Protein AF-A0A957ERS5-F1 (afdb_monomer_lite)

Structure (mmCIF, N/CA/C/O backbone):
data_AF-A0A957ERS5-F1
#
_entry.id   AF-A0A957ERS5-F1
#
loop_
_atom_site.group_PDB
_atom_site.id
_atom_site.type_symbol
_atom_site.label_atom_id
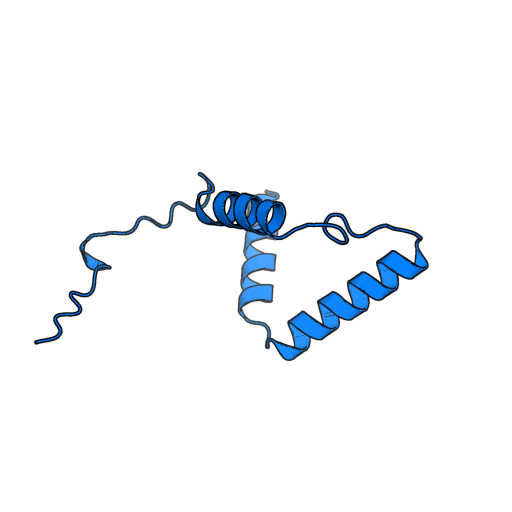_atom_site.label_alt_id
_atom_site.label_comp_id
_atom_site.label_asym_id
_atom_site.label_entity_id
_atom_site.label_seq_id
_atom_site.pdbx_PDB_ins_code
_atom_site.Cartn_x
_atom_site.Cartn_y
_atom_site.Cartn_z
_atom_site.occupancy
_atom_site.B_iso_or_equiv
_atom_site.auth_seq_id
_atom_site.au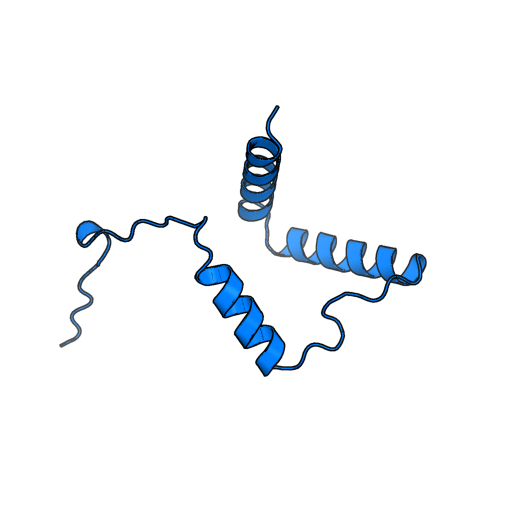th_comp_id
_atom_site.auth_asym_id
_atom_site.auth_atom_id
_atom_site.pdbx_PDB_model_num
ATOM 1 N N . MET A 1 1 ? 9.867 -6.521 24.367 1.00 47.31 1 MET A N 1
ATOM 2 C CA . MET A 1 1 ? 8.926 -5.538 23.793 1.00 47.31 1 MET A CA 1
ATOM 3 C C . MET A 1 1 ? 8.411 -6.124 22.499 1.00 47.3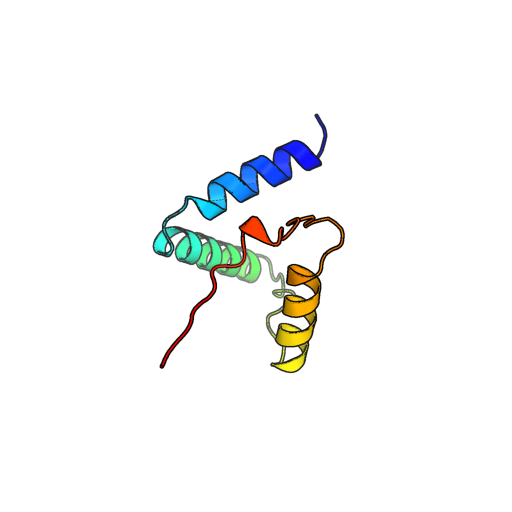1 1 MET A C 1
ATOM 5 O O . MET A 1 1 ? 9.192 -6.280 21.570 1.00 47.31 1 MET A O 1
ATOM 9 N N . SER A 1 2 ? 7.167 -6.593 22.498 1.00 47.41 2 SER A N 1
ATOM 10 C CA . SER A 1 2 ? 6.616 -7.367 21.386 1.00 47.41 2 SER A CA 1
ATOM 11 C C . SER A 1 2 ? 6.489 -6.484 20.146 1.00 47.41 2 SER A C 1
ATOM 13 O O . SER A 1 2 ? 6.031 -5.346 20.236 1.00 47.41 2 SER A O 1
ATOM 15 N N . THR A 1 3 ? 6.898 -7.001 18.992 1.00 58.12 3 THR A N 1
ATOM 16 C CA . THR A 1 3 ? 6.796 -6.354 17.669 1.00 58.12 3 THR A CA 1
ATOM 17 C C . THR A 1 3 ? 5.395 -5.786 17.393 1.00 58.12 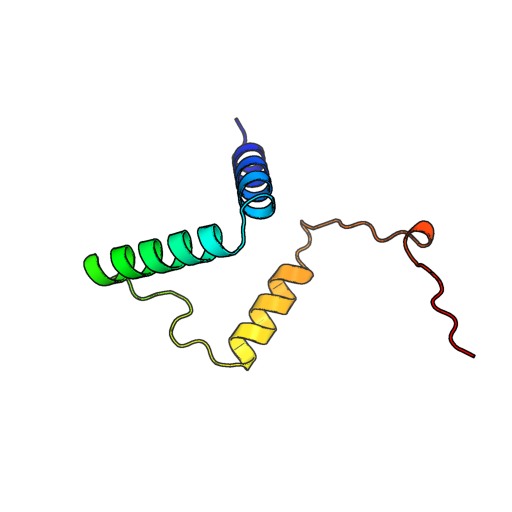3 THR A C 1
ATOM 19 O O . THR A 1 3 ? 5.261 -4.745 16.751 1.00 58.12 3 THR A O 1
ATOM 22 N N . THR A 1 4 ? 4.363 -6.405 17.971 1.00 62.03 4 THR A N 1
ATOM 23 C CA . THR A 1 4 ? 2.959 -5.975 17.965 1.00 62.03 4 THR A CA 1
ATOM 24 C C . THR A 1 4 ? 2.744 -4.577 18.559 1.00 62.03 4 THR A C 1
ATOM 26 O O . THR A 1 4 ? 1.975 -3.790 18.015 1.00 62.03 4 THR A O 1
ATOM 29 N N . THR A 1 5 ? 3.438 -4.223 19.647 1.00 72.25 5 THR A N 1
ATOM 30 C CA . THR A 1 5 ? 3.287 -2.913 20.309 1.00 72.25 5 THR A CA 1
ATOM 31 C C . THR A 1 5 ? 3.898 -1.792 19.471 1.00 72.25 5 THR A C 1
ATOM 33 O O . THR A 1 5 ? 3.313 -0.719 19.349 1.00 72.25 5 THR A O 1
ATOM 36 N N . PHE A 1 6 ? 5.046 -2.056 18.844 1.00 72.25 6 PHE A N 1
ATOM 37 C CA . PHE A 1 6 ? 5.716 -1.091 17.974 1.00 72.25 6 PHE A CA 1
ATOM 38 C C . PHE A 1 6 ? 4.919 -0.831 16.688 1.00 72.25 6 PHE A C 1
ATOM 40 O O . PHE A 1 6 ? 4.730 0.322 16.307 1.00 72.25 6 PHE A O 1
ATOM 47 N N . ARG A 1 7 ? 4.373 -1.889 16.066 1.00 71.19 7 ARG A N 1
ATOM 48 C CA . ARG A 1 7 ? 3.492 -1.766 14.894 1.00 71.19 7 ARG A CA 1
ATOM 49 C C . ARG A 1 7 ? 2.264 -0.903 15.198 1.00 71.19 7 ARG A C 1
ATOM 51 O O . ARG A 1 7 ? 2.006 0.040 14.460 1.00 71.19 7 ARG A O 1
ATOM 58 N N . LYS A 1 8 ? 1.562 -1.167 16.308 1.00 73.62 8 LYS A N 1
ATOM 59 C CA . LYS A 1 8 ? 0.385 -0.376 16.719 1.00 73.62 8 LYS A CA 1
ATOM 60 C C . LYS A 1 8 ? 0.725 1.097 16.964 1.00 73.62 8 LYS A C 1
ATOM 62 O O . LYS A 1 8 ? -0.055 1.980 16.623 1.00 73.62 8 LYS A O 1
ATOM 67 N N . GLN A 1 9 ? 1.896 1.375 17.536 1.00 77.25 9 GLN A N 1
ATOM 68 C CA . GLN A 1 9 ? 2.340 2.746 17.778 1.00 77.25 9 GLN A CA 1
ATOM 69 C C . GLN A 1 9 ? 2.655 3.496 16.476 1.00 77.25 9 GLN A C 1
ATOM 71 O O . GLN A 1 9 ? 2.322 4.674 16.371 1.00 77.25 9 GLN A O 1
ATOM 76 N N . LEU A 1 10 ? 3.265 2.827 15.494 1.00 78.69 10 LEU A N 1
ATOM 77 C CA . LEU A 1 10 ? 3.503 3.398 14.166 1.00 78.69 10 LEU A CA 1
ATOM 78 C C . LEU A 1 10 ? 2.199 3.651 13.413 1.00 78.69 10 LEU A C 1
ATOM 80 O O . LEU A 1 10 ? 2.041 4.720 12.838 1.00 78.69 10 LEU A O 1
ATOM 84 N N . GLN A 1 11 ? 1.264 2.703 13.462 1.00 77.69 11 GLN A N 1
ATOM 85 C CA . GLN A 1 11 ? -0.038 2.844 12.814 1.00 77.69 11 GLN A CA 1
ATOM 86 C C . GLN A 1 11 ? -0.788 4.061 13.359 1.00 77.69 11 GLN A C 1
ATOM 88 O O . GLN A 1 11 ? -1.119 4.960 12.600 1.00 77.69 11 GLN A O 1
ATOM 93 N N . LYS A 1 12 ? -0.865 4.194 14.690 1.00 79.88 12 LYS A N 1
ATOM 94 C CA . LYS A 1 12 ? -1.459 5.373 15.329 1.00 79.88 12 LYS A CA 1
ATOM 95 C C . LYS A 1 12 ? -0.781 6.686 14.926 1.00 79.88 12 LYS A C 1
ATOM 97 O O . LYS A 1 12 ? -1.444 7.711 14.862 1.00 79.88 12 LYS A O 1
ATOM 102 N N . GLN A 1 13 ? 0.535 6.684 14.707 1.00 80.31 13 GLN A N 1
ATOM 103 C CA . GLN A 1 13 ? 1.230 7.885 14.242 1.00 80.31 13 GLN A CA 1
ATOM 104 C C . GLN A 1 13 ? 0.828 8.222 12.809 1.00 80.31 13 GLN A C 1
ATOM 106 O O . GLN A 1 13 ? 0.478 9.369 12.560 1.00 80.31 13 GLN A O 1
ATOM 111 N N . ILE A 1 14 ? 0.812 7.233 11.911 1.00 80.81 14 ILE A N 1
ATOM 112 C CA . ILE A 1 14 ? 0.421 7.407 10.507 1.00 80.81 14 ILE A CA 1
ATOM 113 C C . ILE A 1 14 ? -1.025 7.900 10.398 1.00 80.81 14 ILE A C 1
ATOM 115 O O . ILE A 1 14 ? -1.261 8.877 9.698 1.00 80.81 14 ILE A O 1
ATOM 119 N N . ASP A 1 15 ? -1.954 7.315 11.157 1.00 80.19 15 ASP A N 1
ATOM 120 C CA . ASP A 1 15 ? -3.380 7.680 11.130 1.00 80.19 15 ASP A CA 1
ATOM 121 C C . ASP A 1 15 ? -3.644 9.125 11.589 1.00 80.19 15 ASP A C 1
ATOM 123 O O . ASP A 1 15 ? -4.689 9.702 11.299 1.00 80.19 15 ASP A O 1
ATOM 127 N N . THR A 1 16 ? -2.708 9.72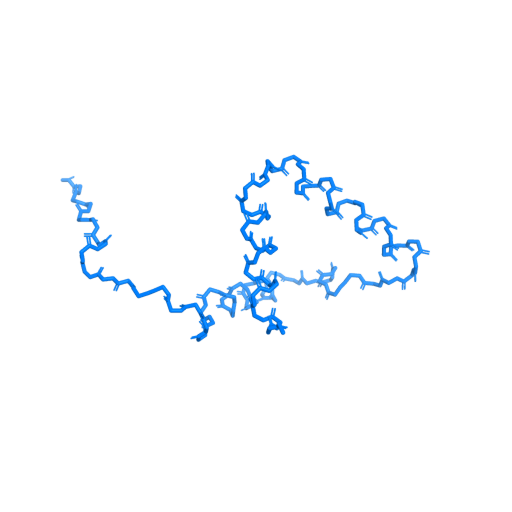0 12.335 1.00 85.69 16 THR A N 1
ATOM 128 C CA . THR A 1 16 ? -2.808 11.109 12.814 1.00 85.69 16 THR A CA 1
ATOM 129 C C . THR A 1 16 ? -2.061 12.117 11.945 1.00 85.69 16 THR A C 1
ATOM 131 O O . THR A 1 16 ? -2.122 13.317 12.225 1.00 85.69 16 THR A O 1
ATOM 134 N N . LEU A 1 17 ? -1.322 11.662 10.928 1.00 84.19 17 LEU A N 1
ATOM 135 C CA . LEU A 1 17 ? -0.587 12.559 10.044 1.00 84.19 17 LEU A CA 1
ATOM 136 C C . LEU A 1 17 ? -1.535 13.231 9.042 1.00 84.19 17 LEU A C 1
ATOM 138 O O . LEU A 1 17 ? -2.442 12.583 8.529 1.00 84.19 17 LEU A O 1
ATOM 142 N N . PRO A 1 18 ? -1.300 14.509 8.703 1.00 89.69 18 PRO A N 1
ATOM 143 C CA . PRO A 1 18 ? -1.959 15.133 7.563 1.00 89.69 18 PRO A CA 1
ATOM 144 C C . PRO A 1 18 ? -1.626 14.395 6.259 1.00 89.69 18 PRO A C 1
ATOM 146 O O . PRO A 1 18 ? -0.469 14.016 6.047 1.00 89.69 18 PRO A O 1
ATOM 149 N N . ASP A 1 19 ? -2.602 14.271 5.357 1.00 83.06 19 ASP A N 1
ATOM 150 C CA . ASP A 1 19 ? -2.450 13.591 4.058 1.00 83.06 19 ASP A CA 1
ATOM 151 C C . ASP A 1 19 ? -1.242 14.102 3.256 1.00 83.06 19 ASP A C 1
ATOM 153 O O . ASP A 1 19 ? -0.500 13.331 2.648 1.00 83.06 19 ASP A O 1
ATOM 157 N N . GLU A 1 20 ? -0.987 15.410 3.315 1.00 86.75 20 GLU A N 1
ATOM 158 C CA . GLU A 1 20 ? 0.158 16.063 2.673 1.00 86.75 20 GLU A CA 1
ATOM 159 C C . GLU A 1 20 ? 1.517 15.530 3.160 1.00 86.75 20 GLU A C 1
ATOM 161 O O . GLU A 1 20 ? 2.472 15.452 2.384 1.00 86.75 20 GLU A O 1
ATOM 166 N N . ILE A 1 21 ? 1.619 15.128 4.429 1.00 85.56 21 ILE A N 1
ATOM 167 C CA . ILE A 1 21 ? 2.835 14.536 4.996 1.00 85.56 21 ILE A CA 1
ATOM 168 C C . ILE A 1 21 ? 2.952 13.071 4.581 1.00 85.56 21 ILE A C 1
ATOM 170 O O . ILE A 1 21 ? 4.049 12.615 4.255 1.00 85.56 21 ILE A O 1
ATOM 174 N N . VAL A 1 22 ? 1.835 12.339 4.538 1.00 83.50 22 VAL A N 1
ATOM 175 C CA . VAL A 1 22 ? 1.801 10.950 4.051 1.00 83.50 22 VAL A CA 1
ATOM 176 C C . VAL A 1 22 ? 2.291 10.886 2.603 1.00 83.50 22 VAL A C 1
ATOM 178 O O . VAL A 1 22 ? 3.143 10.057 2.277 1.00 83.50 22 VAL A O 1
ATOM 181 N N . GLN A 1 23 ? 1.839 11.818 1.761 1.00 83.00 23 GLN A N 1
ATOM 182 C CA . GLN A 1 23 ? 2.303 11.938 0.382 1.00 83.00 23 GLN A CA 1
ATOM 183 C C . GLN A 1 23 ? 3.815 12.214 0.306 1.00 83.00 23 GLN A C 1
ATOM 185 O O . GLN A 1 23 ? 4.527 11.512 -0.408 1.00 83.00 23 GLN A O 1
ATOM 190 N N . GLN A 1 24 ? 4.338 13.161 1.094 1.00 86.94 24 GLN A N 1
ATOM 191 C CA . GLN A 1 24 ? 5.779 13.460 1.125 1.00 86.94 24 GLN A CA 1
ATOM 192 C C . GLN A 1 24 ? 6.630 12.258 1.563 1.00 86.94 24 GLN A C 1
ATOM 194 O O . GLN A 1 24 ? 7.721 12.037 1.031 1.00 86.94 24 GLN A O 1
ATOM 199 N N . ILE A 1 25 ? 6.144 11.462 2.520 1.00 87.25 25 ILE A N 1
ATOM 200 C CA . ILE A 1 25 ? 6.813 10.229 2.957 1.00 87.25 25 ILE A CA 1
ATOM 201 C C . ILE A 1 25 ? 6.819 9.189 1.829 1.00 87.25 25 ILE A C 1
ATOM 203 O O . ILE A 1 25 ? 7.848 8.539 1.608 1.00 87.25 25 ILE A O 1
ATOM 207 N N . ALA A 1 26 ? 5.707 9.037 1.105 1.00 85.94 26 ALA A N 1
ATOM 208 C CA . ALA A 1 26 ? 5.614 8.131 -0.036 1.00 85.94 26 ALA A CA 1
ATOM 209 C C . ALA A 1 26 ? 6.588 8.539 -1.154 1.00 85.94 26 ALA A C 1
ATOM 211 O O . ALA A 1 26 ? 7.378 7.708 -1.608 1.00 85.94 26 ALA A O 1
ATOM 212 N N . ASP A 1 27 ? 6.616 9.825 -1.513 1.00 87.69 27 ASP A N 1
ATOM 213 C CA . ASP A 1 27 ? 7.516 10.377 -2.531 1.00 87.69 27 ASP A CA 1
ATOM 214 C C . ASP A 1 27 ? 8.991 10.194 -2.144 1.00 87.69 27 ASP A C 1
ATOM 216 O O . ASP A 1 27 ? 9.814 9.748 -2.951 1.00 87.69 27 ASP A O 1
ATOM 220 N N . PHE A 1 28 ? 9.341 10.474 -0.884 1.00 88.56 28 PHE A N 1
ATOM 221 C CA . PHE A 1 28 ? 10.696 10.260 -0.377 1.00 88.56 28 PHE A CA 1
ATOM 222 C C . PHE A 1 28 ? 11.098 8.781 -0.404 1.00 88.56 28 PHE A C 1
ATOM 224 O O . PHE A 1 28 ? 12.227 8.440 -0.772 1.00 88.56 28 PHE A O 1
ATOM 231 N N . THR A 1 29 ? 10.180 7.888 -0.034 1.00 87.69 29 THR A N 1
ATOM 232 C CA . THR A 1 29 ? 10.421 6.442 -0.061 1.00 87.69 29 THR A CA 1
ATOM 233 C C . THR A 1 29 ? 10.655 5.972 -1.492 1.00 87.69 29 THR A C 1
ATOM 235 O O . THR A 1 29 ? 11.650 5.292 -1.746 1.00 87.69 29 THR A O 1
ATOM 238 N N . LEU A 1 30 ? 9.821 6.409 -2.438 1.00 86.19 30 LEU A N 1
ATOM 239 C CA . LEU A 1 30 ? 9.977 6.104 -3.858 1.00 86.19 30 LEU A CA 1
ATOM 240 C C . LEU A 1 30 ? 11.326 6.602 -4.396 1.00 86.19 30 LEU A C 1
ATOM 242 O O . LEU A 1 30 ? 12.043 5.852 -5.059 1.00 86.19 30 LEU A O 1
ATOM 246 N N . PHE A 1 31 ? 11.728 7.827 -4.043 1.00 90.25 31 PHE A N 1
ATOM 247 C CA . PHE A 1 31 ? 13.040 8.371 -4.396 1.00 90.25 31 PHE A CA 1
ATOM 248 C C . PHE A 1 31 ? 14.192 7.510 -3.856 1.00 90.25 31 PHE A C 1
ATOM 250 O O . PHE A 1 31 ? 15.137 7.187 -4.579 1.00 90.25 31 PHE A O 1
ATOM 257 N N . MET A 1 32 ? 14.121 7.108 -2.585 1.00 90.56 32 MET A N 1
ATOM 258 C CA . MET A 1 32 ? 15.138 6.261 -1.959 1.00 90.56 32 MET A CA 1
ATOM 259 C C . MET A 1 32 ? 15.200 4.863 -2.580 1.00 90.56 32 MET A C 1
ATOM 261 O O . MET A 1 32 ? 16.292 4.302 -2.689 1.00 90.56 32 MET A O 1
ATOM 265 N N . MET A 1 33 ? 14.057 4.311 -2.987 1.00 89.38 33 MET A N 1
ATOM 266 C CA . MET A 1 33 ? 13.969 3.034 -3.692 1.00 89.38 33 MET A CA 1
ATOM 267 C C . MET A 1 33 ? 14.614 3.126 -5.073 1.00 89.38 33 MET A C 1
ATOM 269 O O . MET A 1 33 ? 15.509 2.337 -5.364 1.00 89.38 33 MET A O 1
ATOM 273 N N . ALA A 1 34 ? 14.278 4.154 -5.857 1.00 87.62 34 ALA A N 1
ATOM 274 C CA . ALA A 1 34 ? 14.891 4.398 -7.161 1.00 87.62 34 ALA A CA 1
ATOM 275 C C . ALA A 1 34 ? 16.415 4.582 -7.053 1.00 87.62 34 ALA A C 1
ATOM 277 O O . ALA A 1 34 ? 17.177 3.973 -7.799 1.00 87.62 34 ALA A O 1
ATOM 278 N N . LYS A 1 35 ? 16.887 5.353 -6.062 1.00 92.75 35 LYS A N 1
ATOM 279 C CA . LYS A 1 35 ? 18.324 5.549 -5.801 1.00 92.75 35 LYS A CA 1
ATOM 280 C C . LYS A 1 35 ? 19.061 4.244 -5.471 1.00 92.75 35 LYS A C 1
ATOM 282 O O . LYS A 1 35 ? 20.269 4.157 -5.680 1.00 92.75 35 LYS A O 1
ATOM 287 N N . ARG A 1 36 ? 18.362 3.264 -4.898 1.00 92.25 36 ARG A N 1
ATOM 288 C CA . ARG A 1 36 ? 18.915 1.966 -4.488 1.00 92.25 36 ARG A CA 1
ATOM 289 C C . ARG A 1 36 ? 18.616 0.839 -5.474 1.00 92.25 36 ARG A C 1
ATOM 291 O O . ARG A 1 36 ? 18.929 -0.299 -5.147 1.00 92.25 36 ARG A O 1
ATOM 298 N N . ASP A 1 37 ? 18.032 1.150 -6.631 1.00 87.75 37 ASP A N 1
ATOM 299 C CA . ASP A 1 37 ? 17.588 0.164 -7.623 1.00 87.75 37 ASP A CA 1
ATOM 300 C C . ASP A 1 37 ? 16.625 -0.888 -7.031 1.00 87.75 37 ASP A C 1
ATOM 302 O O . ASP A 1 37 ? 16.649 -2.073 -7.355 1.00 87.75 37 ASP A O 1
ATOM 306 N N . ILE A 1 38 ? 15.782 -0.452 -6.089 1.00 87.31 38 ILE A N 1
ATOM 307 C CA . ILE A 1 38 ? 14.741 -1.285 -5.487 1.00 87.31 38 ILE A CA 1
ATOM 308 C C . ILE A 1 38 ? 13.458 -1.055 -6.275 1.00 87.31 38 ILE A C 1
ATOM 310 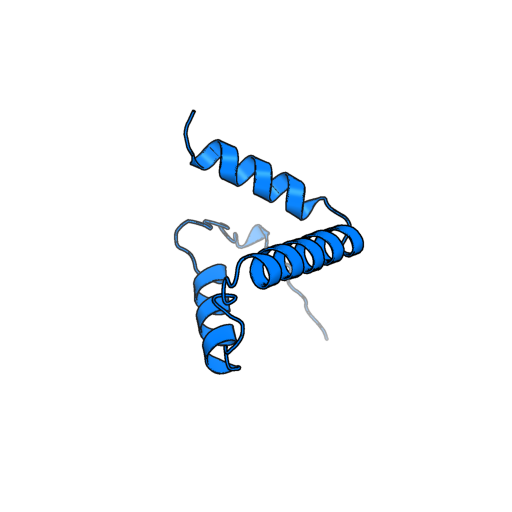O O . ILE A 1 38 ? 12.868 0.024 -6.213 1.00 87.31 38 ILE A O 1
ATOM 314 N N . THR A 1 39 ? 12.998 -2.088 -6.975 1.00 81.06 39 THR A N 1
ATOM 315 C CA . THR A 1 39 ? 11.702 -2.050 -7.659 1.00 81.06 39 THR A CA 1
ATOM 316 C C . THR A 1 39 ? 10.577 -2.012 -6.619 1.00 81.06 39 THR A C 1
ATOM 318 O O . THR A 1 39 ? 10.562 -2.859 -5.717 1.00 81.06 39 THR A O 1
ATOM 321 N N . PRO A 1 40 ? 9.631 -1.058 -6.695 1.00 78.50 40 PRO A N 1
ATOM 322 C CA . PRO A 1 40 ? 8.471 -1.066 -5.817 1.00 78.50 40 PRO A CA 1
ATOM 323 C C . PRO A 1 40 ? 7.654 -2.335 -6.037 1.00 78.50 40 PRO A C 1
ATOM 325 O O . PRO A 1 40 ? 7.288 -2.650 -7.165 1.00 78.50 40 PRO A O 1
ATOM 328 N N . LEU A 1 41 ? 7.348 -3.050 -4.950 1.00 74.94 41 LEU A N 1
ATOM 329 C CA . LEU A 1 41 ? 6.645 -4.343 -4.988 1.00 74.94 41 LEU A CA 1
ATOM 330 C C . LEU A 1 41 ? 5.314 -4.303 -5.751 1.00 74.94 41 LEU A C 1
ATOM 332 O O . LEU A 1 41 ? 4.878 -5.324 -6.274 1.00 74.94 41 LEU A O 1
ATOM 336 N N . TYR A 1 42 ? 4.688 -3.129 -5.804 1.00 80.44 42 TYR A N 1
ATOM 337 C CA . TYR A 1 42 ? 3.365 -2.914 -6.379 1.00 80.44 42 TYR A CA 1
ATOM 338 C C . TYR A 1 42 ? 3.391 -1.967 -7.589 1.00 80.44 42 TYR A C 1
ATOM 340 O O . TYR A 1 42 ? 2.347 -1.462 -7.990 1.00 80.44 42 TYR A O 1
ATOM 348 N N . ALA A 1 43 ? 4.574 -1.690 -8.161 1.00 76.88 43 ALA A N 1
ATOM 349 C CA . ALA A 1 43 ? 4.718 -0.762 -9.290 1.00 76.88 43 ALA A CA 1
ATOM 350 C C . ALA A 1 43 ? 3.922 -1.206 -10.527 1.00 76.88 43 ALA A C 1
ATOM 352 O O . ALA A 1 43 ? 3.310 -0.377 -11.193 1.00 76.88 43 ALA A O 1
ATOM 353 N N . ASP A 1 44 ? 3.900 -2.514 -10.789 1.00 83.00 44 ASP A N 1
ATOM 354 C CA . ASP A 1 44 ? 3.260 -3.107 -11.968 1.00 83.00 44 ASP A CA 1
ATOM 355 C C . ASP A 1 44 ? 1.886 -3.712 -11.658 1.00 83.00 44 ASP A C 1
ATOM 357 O O . ASP A 1 44 ? 1.342 -4.483 -12.450 1.00 83.00 44 ASP A O 1
ATOM 361 N N . TRP A 1 45 ? 1.327 -3.416 -10.481 1.00 88.75 45 TRP A N 1
ATOM 362 C CA . TRP A 1 45 ? 0.062 -4.009 -10.079 1.00 88.75 45 TRP A CA 1
ATOM 363 C C . TRP A 1 45 ? -1.096 -3.483 -10.917 1.00 88.75 45 TRP A C 1
ATOM 365 O O . TRP A 1 45 ? -1.390 -2.286 -10.950 1.00 88.75 45 TRP A O 1
ATOM 375 N N . GLY A 1 46 ? -1.782 -4.413 -11.577 1.00 87.00 46 GLY A N 1
ATOM 376 C CA . GLY A 1 46 ? -3.028 -4.148 -12.279 1.00 87.00 46 GLY A CA 1
ATOM 377 C C . GLY A 1 46 ? -4.211 -3.989 -11.322 1.00 87.00 46 GLY A C 1
ATOM 378 O O . GLY A 1 46 ? -4.124 -4.255 -10.124 1.00 87.00 46 GLY A O 1
ATOM 379 N N . HIS A 1 47 ? -5.360 -3.596 -11.871 1.00 86.00 47 HIS A N 1
ATOM 380 C CA . HIS A 1 47 ? -6.580 -3.364 -11.092 1.00 86.00 47 HIS A CA 1
ATOM 381 C C . HIS A 1 47 ? -7.005 -4.573 -10.240 1.00 86.00 47 HIS A C 1
ATOM 383 O O . HIS A 1 47 ? -7.343 -4.400 -9.074 1.00 86.00 47 HIS A O 1
ATOM 389 N N . SER A 1 48 ? -6.934 -5.789 -10.792 1.00 86.00 48 SER A N 1
ATOM 390 C CA . SER A 1 48 ? -7.299 -7.014 -10.069 1.00 86.00 48 SER A CA 1
ATOM 391 C C . SER A 1 48 ? -6.374 -7.294 -8.884 1.00 86.00 48 SER A C 1
ATOM 393 O O . SER A 1 48 ? -6.847 -7.664 -7.822 1.00 86.00 48 SER A O 1
ATOM 395 N N . GLN A 1 49 ? -5.069 -7.047 -9.026 1.00 86.56 49 GLN A N 1
ATOM 396 C CA . GLN A 1 49 ? -4.099 -7.262 -7.946 1.00 86.56 49 GLN A CA 1
ATOM 397 C C . GLN A 1 49 ? -4.297 -6.260 -6.807 1.00 86.56 49 GLN A C 1
ATOM 399 O O . GLN A 1 49 ? -4.226 -6.634 -5.639 1.00 86.56 49 GLN A O 1
ATOM 404 N N . TRP A 1 50 ? -4.605 -5.003 -7.140 1.00 87.06 50 TRP A N 1
ATOM 405 C CA . TRP A 1 50 ? -4.992 -4.009 -6.140 1.00 87.06 50 TRP A CA 1
ATOM 406 C C . TRP A 1 50 ? -6.288 -4.388 -5.430 1.00 87.06 50 TRP A C 1
ATOM 408 O O . TRP A 1 50 ? -6.351 -4.289 -4.208 1.00 87.06 50 TRP A O 1
ATOM 418 N N . GLN A 1 51 ? -7.296 -4.851 -6.173 1.00 83.69 51 GLN A N 1
ATOM 419 C CA . GLN A 1 51 ? -8.563 -5.297 -5.603 1.00 83.69 51 GLN A CA 1
ATOM 420 C C . GLN A 1 51 ? -8.361 -6.469 -4.634 1.00 83.69 51 GLN A C 1
ATOM 422 O O . GLN A 1 51 ? -8.815 -6.387 -3.494 1.00 83.69 51 GLN A O 1
ATOM 427 N N . ASP A 1 52 ? -7.653 -7.515 -5.059 1.00 84.31 52 ASP A N 1
ATOM 428 C CA . ASP A 1 52 ? -7.394 -8.704 -4.243 1.00 84.31 52 ASP A CA 1
ATOM 429 C C . ASP A 1 52 ? -6.623 -8.338 -2.969 1.00 84.31 52 ASP A C 1
ATOM 431 O O . ASP A 1 52 ? -7.034 -8.693 -1.865 1.00 84.31 52 ASP A O 1
ATOM 435 N N . PHE A 1 53 ? -5.567 -7.529 -3.090 1.00 83.44 53 PHE A N 1
ATOM 436 C CA . PHE A 1 53 ? -4.801 -7.072 -1.934 1.00 83.44 53 PHE A CA 1
ATOM 437 C C . PHE A 1 53 ? -5.626 -6.223 -0.969 1.00 83.44 53 PHE A C 1
ATOM 439 O O . PHE A 1 53 ? -5.500 -6.392 0.244 1.00 83.44 53 PHE A O 1
ATOM 446 N N . SER A 1 54 ? -6.457 -5.308 -1.479 1.00 79.44 54 SER A N 1
ATOM 447 C CA . SER A 1 54 ? -7.347 -4.497 -0.647 1.00 79.44 54 SER A CA 1
ATOM 448 C C . SER A 1 54 ? -8.323 -5.375 0.128 1.00 79.44 54 SER A C 1
ATOM 450 O O . SER A 1 54 ? -8.462 -5.184 1.334 1.00 79.44 54 SER A O 1
ATOM 452 N N . LEU A 1 55 ? -8.943 -6.367 -0.519 1.00 80.75 55 LEU A N 1
ATOM 453 C CA . LEU A 1 55 ? -9.813 -7.334 0.157 1.00 80.75 55 LEU A CA 1
ATOM 454 C C . LEU A 1 55 ? -9.037 -8.092 1.243 1.00 80.75 55 LEU A C 1
ATOM 456 O O . LEU A 1 55 ? -9.476 -8.149 2.388 1.00 80.75 55 LEU A O 1
ATOM 460 N N . GLU A 1 56 ? -7.837 -8.577 0.930 1.00 81.38 56 GLU A N 1
ATOM 461 C CA . GLU A 1 56 ? -6.961 -9.223 1.911 1.00 81.38 56 GLU A CA 1
ATOM 462 C C . GLU A 1 56 ? -6.501 -8.297 3.044 1.00 81.38 56 GLU A C 1
ATOM 464 O O . GLU A 1 56 ? -6.093 -8.811 4.079 1.00 81.38 56 GLU A O 1
ATOM 469 N N . GLN A 1 57 ? -6.505 -6.966 2.880 1.00 75.75 57 GLN A N 1
ATOM 470 C CA . GLN A 1 57 ? -6.229 -6.033 3.981 1.00 75.75 57 GLN A CA 1
ATOM 471 C C . GLN A 1 57 ? -7.462 -5.813 4.857 1.00 75.75 57 GLN A C 1
ATOM 473 O O . GLN A 1 57 ? -7.325 -5.787 6.073 1.00 75.75 57 GLN A O 1
ATOM 478 N N . PHE A 1 58 ? -8.640 -5.637 4.251 1.00 68.56 58 PHE A N 1
ATOM 479 C CA . PHE A 1 58 ? -9.880 -5.344 4.976 1.00 68.56 58 PHE A CA 1
ATOM 480 C C . PHE A 1 58 ? -10.426 -6.551 5.743 1.00 68.56 58 PHE A C 1
ATOM 482 O O . PHE A 1 58 ? -11.097 -6.372 6.752 1.00 68.56 58 PHE A O 1
ATOM 489 N N . PHE A 1 59 ? -10.140 -7.770 5.279 1.00 68.19 59 PHE A N 1
ATOM 490 C CA . PHE A 1 59 ? -10.631 -9.014 5.879 1.00 68.19 59 PHE A CA 1
ATOM 491 C C . PHE A 1 59 ? -9.533 -9.803 6.604 1.00 68.19 59 PHE A C 1
ATOM 493 O O . PHE A 1 59 ? -9.582 -11.032 6.663 1.00 68.19 59 PHE A O 1
ATOM 500 N N . ARG A 1 60 ? -8.511 -9.122 7.140 1.00 65.94 60 ARG A N 1
ATOM 501 C CA . ARG A 1 60 ? -7.482 -9.791 7.949 1.00 65.94 60 ARG A CA 1
ATOM 502 C C . ARG A 1 60 ? -8.083 -10.275 9.258 1.00 65.94 60 ARG A C 1
ATOM 504 O O . ARG A 1 60 ? -8.678 -9.491 9.982 1.00 65.94 60 ARG A O 1
ATOM 511 N N . GLU A 1 61 ? -7.822 -11.535 9.597 1.00 56.44 61 GLU A N 1
ATOM 512 C CA . GLU A 1 61 ? -8.257 -12.162 10.856 1.00 56.44 61 GLU A CA 1
ATOM 513 C C . GLU A 1 61 ? -7.745 -11.433 12.121 1.00 56.44 61 GLU A C 1
ATOM 515 O O . GLU A 1 61 ? -8.310 -11.616 13.191 1.00 56.44 61 GLU A O 1
ATOM 520 N N . ASP A 1 62 ? -6.709 -10.589 12.004 1.00 55.28 62 ASP A N 1
ATOM 521 C CA . ASP A 1 62 ? -6.163 -9.759 13.095 1.00 55.28 62 ASP A CA 1
ATOM 522 C C . ASP A 1 62 ? -6.886 -8.403 13.285 1.00 55.28 62 ASP A C 1
ATOM 524 O O . ASP A 1 62 ? -6.663 -7.740 14.302 1.00 55.28 62 ASP A O 1
ATOM 528 N N . ASP A 1 63 ? -7.721 -7.967 12.333 1.00 53.31 63 ASP A N 1
ATOM 529 C CA . ASP A 1 63 ? -8.613 -6.811 12.496 1.00 53.31 63 ASP A CA 1
ATOM 530 C C . ASP A 1 63 ? -9.972 -7.320 12.992 1.00 53.31 63 ASP A C 1
ATOM 532 O O . ASP A 1 63 ? -10.977 -7.325 12.281 1.00 53.31 63 ASP A O 1
ATOM 536 N N . GLU A 1 64 ? -10.004 -7.749 14.256 1.00 50.47 64 GLU A N 1
ATOM 537 C CA . GLU A 1 64 ? -11.236 -7.878 15.042 1.00 50.47 64 GLU A CA 1
ATOM 538 C C . GLU A 1 64 ? -11.847 -6.478 15.261 1.00 50.47 64 GLU A C 1
ATOM 540 O O . GLU A 1 64 ? -11.919 -5.963 16.377 1.00 50.47 64 GLU A O 1
ATOM 545 N N . VAL A 1 65 ? -12.275 -5.806 14.190 1.00 57.22 65 VAL A N 1
ATOM 546 C CA . VAL A 1 65 ? -13.301 -4.775 14.315 1.00 57.22 65 VAL A CA 1
ATOM 547 C C . VAL A 1 65 ? -14.597 -5.544 14.517 1.00 57.22 65 VAL A C 1
ATOM 549 O O . VAL A 1 65 ? -15.259 -5.964 13.569 1.00 57.22 65 VAL A O 1
ATOM 552 N N . GLU A 1 66 ? -14.898 -5.828 15.781 1.00 54.59 66 GLU A N 1
ATOM 553 C CA . GLU A 1 66 ? -16.150 -6.447 16.195 1.00 54.59 66 GLU A CA 1
ATOM 554 C C . GLU A 1 66 ? -17.279 -5.451 15.909 1.00 54.59 66 GLU A C 1
ATOM 556 O O . GLU A 1 66 ? -17.592 -4.587 16.722 1.00 54.59 66 GLU A O 1
ATOM 561 N N . TYR A 1 67 ? -17.843 -5.520 14.703 1.00 54.75 67 TYR A N 1
ATOM 562 C CA . TYR A 1 67 ? -19.032 -4.757 14.350 1.00 54.75 67 TYR A CA 1
ATOM 563 C C . TYR A 1 67 ? -20.199 -5.289 15.181 1.00 54.75 67 TYR A C 1
ATOM 565 O O . TYR A 1 67 ? -20.689 -6.398 14.948 1.00 54.75 67 TYR A O 1
ATOM 573 N N . SER A 1 68 ? -20.643 -4.507 16.159 1.00 62.62 68 SER A N 1
ATOM 574 C CA . SER A 1 68 ? -21.842 -4.815 16.924 1.00 62.62 68 SER A CA 1
ATOM 575 C C . SER A 1 68 ? -23.078 -4.284 16.194 1.00 62.62 68 SER A C 1
ATOM 577 O O . SER A 1 68 ? -23.011 -3.339 15.408 1.00 62.62 68 SER A O 1
ATOM 579 N N . LEU A 1 69 ? -24.247 -4.871 16.462 1.00 64.81 69 LEU A N 1
ATOM 580 C CA . LEU A 1 69 ? -25.517 -4.310 15.982 1.00 64.81 69 LEU A CA 1
ATOM 581 C C . LEU A 1 69 ? -25.767 -2.894 16.530 1.00 64.81 69 LEU A C 1
ATOM 583 O O . LEU A 1 69 ? -26.519 -2.143 15.917 1.00 64.81 69 LEU A O 1
ATOM 587 N N . ASP A 1 70 ? -25.115 -2.521 17.635 1.00 67.38 70 ASP A N 1
ATOM 588 C CA . ASP A 1 70 ? -25.182 -1.176 18.208 1.00 67.38 70 ASP A CA 1
ATOM 589 C C . ASP A 1 70 ? -24.426 -0.139 17.351 1.00 67.38 70 ASP A C 1
ATOM 591 O O . ASP A 1 70 ? -24.749 1.048 17.399 1.00 67.38 70 ASP A O 1
ATOM 595 N N . ASP A 1 71 ? -23.469 -0.579 16.522 1.00 62.75 71 ASP A N 1
ATOM 596 C CA . ASP A 1 71 ? -22.745 0.268 15.563 1.00 62.75 71 ASP A CA 1
ATOM 597 C C . ASP A 1 71 ? -23.532 0.485 14.257 1.00 62.75 71 ASP A C 1
ATOM 599 O O . ASP A 1 71 ? -23.201 1.361 13.451 1.00 62.75 71 ASP A O 1
ATOM 603 N N . ALA A 1 72 ? -24.586 -0.305 14.022 1.00 69.69 72 ALA A N 1
ATOM 604 C CA . ALA A 1 72 ? -25.416 -0.202 12.831 1.00 69.69 72 ALA A CA 1
ATOM 605 C C . ALA A 1 72 ? -26.416 0.956 12.975 1.00 69.69 72 ALA A C 1
ATOM 607 O O . ALA A 1 72 ? -27.495 0.817 13.550 1.00 69.69 72 ALA A O 1
ATOM 608 N N . GLN A 1 73 ? -26.083 2.118 12.412 1.00 60.28 73 GLN A N 1
ATOM 609 C CA . GLN A 1 73 ? -27.036 3.220 12.311 1.00 60.28 73 GLN A CA 1
ATOM 610 C C . GLN A 1 73 ? -28.044 2.935 11.186 1.00 60.28 73 GLN A C 1
ATOM 612 O O . GLN A 1 73 ? -27.679 2.856 10.013 1.00 60.28 73 GLN A O 1
ATOM 617 N N . GLU A 1 74 ? -29.323 2.780 11.532 1.00 59.28 74 GLU A N 1
ATOM 618 C CA . GLU A 1 74 ? -30.405 2.580 10.564 1.00 59.28 74 GLU A CA 1
ATOM 619 C C . GLU A 1 74 ? -30.604 3.864 9.739 1.00 59.28 74 GLU A C 1
ATOM 621 O O . GLU A 1 74 ? -31.234 4.830 10.176 1.00 59.28 74 GLU A O 1
ATOM 626 N N . ILE A 1 75 ? -30.029 3.908 8.536 1.00 58.81 75 ILE A N 1
ATOM 627 C CA . ILE A 1 75 ? -30.256 5.004 7.590 1.00 58.81 75 ILE A CA 1
ATOM 628 C C . ILE A 1 75 ? -31.550 4.701 6.827 1.00 58.81 75 ILE A C 1
ATOM 630 O O . ILE A 1 75 ? -31.530 4.180 5.714 1.00 58.81 75 ILE A O 1
ATOM 634 N N . TYR A 1 76 ? -32.698 5.004 7.437 1.00 58.81 76 TYR A N 1
ATOM 635 C CA . TYR A 1 76 ? -33.967 5.021 6.712 1.00 58.81 76 TYR A CA 1
ATOM 636 C C . TYR A 1 76 ? -34.030 6.269 5.818 1.00 58.81 76 TYR A C 1
ATOM 638 O O . TYR A 1 76 ? -33.927 7.405 6.294 1.00 58.81 76 TYR A O 1
ATOM 646 N N . HIS A 1 77 ? -34.225 6.065 4.517 1.00 54.75 77 HIS A N 1
ATOM 647 C CA . HIS A 1 77 ? -34.590 7.121 3.577 1.00 54.75 77 HIS A CA 1
ATOM 648 C C . HIS A 1 77 ? -36.003 6.832 3.038 1.00 54.75 77 HIS A C 1
ATOM 650 O O . HIS A 1 77 ? -36.214 5.729 2.531 1.00 54.75 77 HIS A O 1
ATOM 656 N N . PRO A 1 78 ? -36.965 7.763 3.209 1.00 62.75 78 PRO A N 1
ATOM 657 C CA . PRO A 1 78 ? -38.351 7.595 2.769 1.00 62.75 78 PRO A CA 1
ATOM 658 C C . PRO A 1 78 ? -38.513 7.553 1.246 1.00 62.75 78 PRO A C 1
ATOM 660 O O . PRO A 1 78 ? -37.675 8.154 0.534 1.00 62.75 78 PRO A O 1
#

Foldseek 3Di:
DDPVVVVVVVVVVQVPDDPVVVVVVVVVVVVVCVVVVHDDPCPPPDPVNVVVVVVCVVPPPVPPPVDDPVNDDPPDDD

Radius of gyration: 17.86 Å; chains: 1; bounding box: 57×28×36 Å

pLDDT: mean 75.64, std 12.55, range [47.31, 92.75]

Secondary structure (DSSP, 8-state):
--HHHHHHHHHHHHHTS-HHHHHHHHHHHHHHHHHTT---TTTT--HHHHHHHHHHHHT-TT------GGG-------

Sequence (78 aa):
MSTTTFRKQLQKQIDTLPDEIVQQIADFTLFMMAKRDITPLYADWGHSQWQDFSLEQFFREDDEVEYSLDDAQEIYHP